Protein AF-A0A0K2U1B9-F1 (afdb_monomer_lite)

Organism: Lepeophtheirus salmonis (NCBI:txid72036)

Sequence (147 aa):
EKAKSQLIILDRGFDIVSALLHELTFQAMTYDLLDIKNDVYTYEASEGVNNLLDENDDLWVDMRHKHIAVVSKEVTNQLKKFNQEKRINSSDSKNMRDLSQMIKKMPQHQKELAMFSTHLHLAEENMKSYRGYVDKLCKVEQDLAMG

InterPro domains:
  IPR001619 Sec1-like protein [PF00995] (2-146)
  IPR001619 Sec1-like protein [PTHR11679] (4-144)
  IPR036045 Sec1-like superfamily [SSF56815] (4-147)
  IPR043127 Sec1-like, domain 3a [G3DSA:3.90.830.10] (23-131)

Foldseek 3Di:
DDDDDDDDDDDCVVDPLVVPAQDQQLQSLLVVQHPQDPQWDWDDDPVTDIDRQDPVQPLSVVRRRPGLVCNLVVLQVVVVVVCVVVVPPPVDPNDLVVLVVVLVVCVVCVVVSVSSSVSNVSSVSSVVSCVPPVVVVNVVSVVVVVD

pLDDT: mean 88.93, std 10.96, range [52.03, 98.19]

Radius of gyration: 18.7 Å; chains: 1; bounding box: 39×50×50 Å

Secondary structure (DSSP, 8-state):
-PPPP------GGG-SGGGTSPP-BHHHHHHHHS-EETTEEEE-STT-EEEE-STT-HHHHHHTTSBHHHHHHHHHHHHHHHHHHTT---T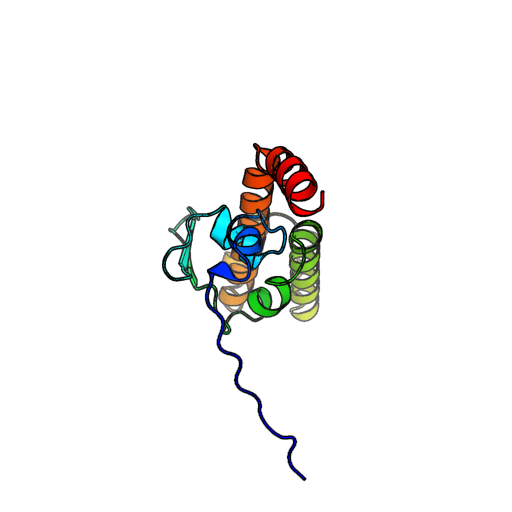T--SHHHHHHHHHH-GGGHHHHHHHHHHHHHHHHHHHHIIIIIHHHHHHHHHHHH-

Structure (mmCIF, N/CA/C/O backbone):
data_AF-A0A0K2U1B9-F1
#
_entry.id   AF-A0A0K2U1B9-F1
#
loop_
_atom_site.group_PDB
_atom_site.id
_atom_site.type_symbol
_atom_site.label_atom_id
_atom_site.label_alt_id
_atom_site.label_comp_id
_atom_site.label_asym_id
_atom_site.label_entity_id
_atom_site.label_seq_id
_atom_site.pdbx_PDB_ins_code
_atom_site.Cartn_x
_atom_site.Cartn_y
_atom_site.Cartn_z
_atom_site.occupancy
_atom_site.B_iso_or_equiv
_atom_site.auth_seq_id
_atom_site.auth_comp_id
_atom_site.auth_asym_id
_atom_site.auth_atom_id
_atom_site.pdbx_PDB_model_num
ATOM 1 N N . GLU A 1 1 ? -14.900 -35.056 -11.018 1.00 68.00 1 GLU A N 1
ATOM 2 C CA . GLU A 1 1 ? -13.421 -35.113 -11.014 1.00 68.00 1 GLU A CA 1
ATOM 3 C C . GLU A 1 1 ? -12.874 -33.903 -10.277 1.00 68.00 1 GLU A C 1
ATOM 5 O O . GLU A 1 1 ? -13.473 -32.840 -10.383 1.00 68.00 1 GLU A O 1
ATOM 10 N N . LYS A 1 2 ? -11.775 -34.039 -9.526 1.00 78.25 2 LYS A N 1
ATOM 11 C CA . LYS A 1 2 ? -11.029 -32.865 -9.049 1.00 78.25 2 LYS A CA 1
ATOM 12 C C . LYS A 1 2 ? -10.167 -32.349 -10.205 1.00 78.25 2 LYS A C 1
ATOM 14 O O . LYS A 1 2 ? -9.581 -33.159 -10.920 1.00 78.25 2 LYS A O 1
ATOM 19 N N . ALA A 1 3 ? -10.108 -31.032 -10.395 1.00 85.62 3 ALA A N 1
ATOM 20 C CA . ALA A 1 3 ? -9.228 -30.422 -11.389 1.00 85.62 3 ALA A CA 1
ATOM 21 C C . ALA A 1 3 ? -7.763 -30.822 -11.129 1.00 85.62 3 ALA A C 1
ATOM 23 O O . ALA A 1 3 ? -7.360 -31.003 -9.978 1.00 85.62 3 ALA A O 1
ATOM 24 N N . LYS A 1 4 ? -6.971 -30.990 -12.194 1.00 92.19 4 LYS A N 1
ATOM 25 C CA . LYS A 1 4 ? -5.550 -31.342 -12.078 1.00 92.19 4 LYS A CA 1
ATOM 26 C C . LYS A 1 4 ? -4.756 -30.135 -11.583 1.00 92.19 4 LYS A C 1
ATOM 28 O O . LYS A 1 4 ? -4.760 -29.096 -12.236 1.00 92.19 4 LYS A O 1
ATOM 33 N N . SER A 1 5 ? -4.054 -30.297 -10.467 1.00 95.38 5 SER A N 1
ATOM 34 C CA . SER A 1 5 ? -3.112 -29.292 -9.973 1.00 95.38 5 SER A CA 1
ATOM 35 C C . SER A 1 5 ? -1.893 -29.183 -10.892 1.00 95.38 5 SER A C 1
ATOM 37 O O . SER A 1 5 ? -1.428 -30.186 -11.436 1.00 95.38 5 SER A O 1
ATOM 39 N N . GLN A 1 6 ? -1.362 -27.970 -11.030 1.00 96.38 6 GLN A N 1
ATOM 40 C CA . GLN A 1 6 ? -0.120 -27.677 -11.744 1.00 96.38 6 GLN A CA 1
ATOM 41 C C . GLN A 1 6 ? 0.852 -26.971 -10.790 1.00 96.38 6 GLN A C 1
ATOM 43 O O . GLN A 1 6 ? 0.425 -26.177 -9.956 1.00 96.38 6 GLN A O 1
ATOM 48 N N . LEU A 1 7 ? 2.147 -27.270 -10.913 1.00 96.50 7 LEU A N 1
ATOM 49 C CA . LEU A 1 7 ? 3.235 -26.591 -10.207 1.00 96.50 7 LEU A CA 1
ATOM 50 C C . LEU A 1 7 ? 4.087 -25.858 -11.245 1.00 96.50 7 LEU A C 1
ATOM 52 O O . LEU A 1 7 ? 4.569 -26.487 -12.185 1.00 96.50 7 LEU A O 1
ATOM 56 N N . ILE A 1 8 ? 4.269 -24.550 -11.068 1.00 96.81 8 ILE A N 1
ATOM 57 C CA . ILE A 1 8 ? 5.088 -23.706 -11.944 1.00 96.81 8 ILE A CA 1
ATOM 58 C C . ILE A 1 8 ? 6.333 -23.294 -11.157 1.00 96.81 8 ILE A C 1
ATOM 60 O O . ILE A 1 8 ? 6.215 -22.742 -10.065 1.00 96.81 8 ILE A O 1
ATOM 64 N N . ILE A 1 9 ? 7.517 -23.575 -11.702 1.00 97.56 9 ILE A N 1
ATOM 65 C CA . ILE A 1 9 ? 8.808 -23.173 -11.130 1.00 97.56 9 ILE A CA 1
ATOM 66 C C . ILE A 1 9 ? 9.422 -22.152 -12.083 1.00 97.56 9 ILE A C 1
ATOM 68 O O . ILE A 1 9 ? 9.590 -22.441 -13.266 1.00 97.56 9 ILE A O 1
ATOM 72 N N . LEU A 1 10 ? 9.731 -20.965 -11.566 1.00 97.56 10 LEU A N 1
ATOM 73 C CA . LEU A 1 10 ? 10.298 -19.851 -12.319 1.00 97.56 10 LEU A CA 1
ATOM 74 C C . LEU A 1 10 ? 11.598 -19.404 -11.652 1.00 97.56 10 LEU A C 1
ATOM 76 O O . LEU A 1 10 ? 11.697 -19.380 -10.426 1.00 97.56 10 LEU A O 1
ATOM 80 N N . ASP A 1 11 ? 12.576 -19.030 -12.467 1.00 97.81 11 ASP A N 1
ATOM 81 C CA . ASP A 1 11 ? 13.743 -18.270 -12.025 1.00 97.81 11 ASP A CA 1
ATOM 82 C C . ASP A 1 11 ? 13.410 -16.772 -12.047 1.00 97.81 11 ASP A C 1
ATOM 84 O O . ASP A 1 11 ? 12.692 -16.338 -12.943 1.00 97.81 11 ASP A O 1
ATOM 88 N N . ARG A 1 12 ? 13.937 -15.964 -11.113 1.00 96.06 12 ARG A N 1
ATOM 89 C CA . ARG A 1 12 ? 13.637 -14.515 -11.034 1.00 96.06 12 ARG A CA 1
ATOM 90 C C . ARG A 1 12 ? 13.971 -13.766 -12.328 1.00 96.06 12 ARG A C 1
ATOM 92 O O . ARG A 1 12 ? 13.304 -12.784 -12.638 1.00 96.06 12 ARG A O 1
ATOM 99 N N . GLY A 1 13 ? 14.961 -14.238 -13.082 1.00 96.94 13 GLY A N 1
ATOM 100 C CA . GLY A 1 13 ? 15.382 -13.681 -14.361 1.00 96.94 13 GLY A CA 1
ATOM 101 C C . GLY A 1 13 ? 14.335 -13.773 -15.471 1.00 96.94 13 GLY A C 1
ATOM 102 O O . GLY A 1 13 ? 14.519 -13.132 -16.501 1.00 96.94 13 GLY A O 1
ATOM 103 N N . PHE A 1 14 ? 13.231 -14.508 -15.277 1.00 97.31 14 PHE A N 1
ATOM 104 C CA . PHE A 1 14 ? 12.119 -14.510 -16.235 1.00 97.31 14 PHE A CA 1
ATOM 105 C C . PHE A 1 14 ? 11.491 -13.115 -16.401 1.00 97.31 14 PHE A C 1
ATOM 107 O O . PHE A 1 14 ? 11.014 -12.786 -17.484 1.00 97.31 14 PHE A O 1
ATOM 114 N N . ASP A 1 15 ? 11.510 -12.314 -15.331 1.00 97.38 15 ASP A N 1
ATOM 115 C CA . ASP A 1 15 ? 11.014 -10.945 -15.294 1.00 97.38 15 ASP A CA 1
ATOM 116 C C . ASP A 1 15 ? 11.751 -10.169 -14.197 1.00 97.38 15 ASP A C 1
ATOM 118 O O . ASP A 1 15 ? 11.450 -10.271 -13.005 1.00 97.38 15 ASP A O 1
ATOM 122 N N . ILE A 1 16 ? 12.744 -9.385 -14.601 1.00 95.38 16 ILE A N 1
ATOM 123 C CA . ILE A 1 16 ? 13.473 -8.485 -13.701 1.00 95.38 16 ILE A CA 1
ATOM 124 C C . ILE A 1 16 ? 12.795 -7.119 -13.569 1.00 95.38 16 ILE A C 1
ATOM 126 O O . ILE A 1 16 ? 13.063 -6.409 -12.607 1.00 95.38 16 ILE A O 1
ATOM 130 N N . VAL A 1 17 ? 11.916 -6.757 -14.507 1.00 96.50 17 VAL A N 1
ATOM 131 C CA . VAL A 1 17 ? 11.305 -5.425 -14.581 1.00 96.50 17 VAL A CA 1
ATOM 132 C C . VAL A 1 17 ? 10.328 -5.249 -13.427 1.00 96.50 17 VAL A C 1
ATOM 134 O O . VAL A 1 17 ? 10.444 -4.283 -12.677 1.00 96.50 17 VAL A O 1
ATOM 137 N N . SER A 1 18 ? 9.464 -6.238 -13.181 1.00 95.50 18 SER A N 1
ATOM 138 C CA . SER A 1 18 ? 8.511 -6.195 -12.061 1.00 95.50 18 SER A CA 1
ATOM 139 C C . SER A 1 18 ? 9.172 -6.134 -10.677 1.00 95.50 18 SER A C 1
ATOM 141 O O . SER A 1 18 ? 8.498 -5.841 -9.698 1.00 95.50 18 SER A O 1
ATOM 143 N N . ALA A 1 19 ? 10.465 -6.455 -10.554 1.00 95.12 19 ALA A N 1
ATOM 144 C CA . ALA A 1 19 ? 11.198 -6.315 -9.291 1.00 95.12 19 ALA A CA 1
ATOM 145 C C . ALA A 1 19 ? 11.795 -4.914 -9.080 1.00 95.12 19 ALA A C 1
ATOM 147 O O . ALA A 1 19 ? 12.272 -4.634 -7.985 1.00 95.12 19 ALA A O 1
ATOM 148 N N . LEU A 1 20 ? 11.834 -4.080 -10.124 1.00 95.69 20 LEU A N 1
ATOM 149 C CA . LEU A 1 20 ? 12.511 -2.781 -10.126 1.00 95.69 20 LEU A CA 1
ATOM 150 C C . LEU A 1 20 ? 11.550 -1.595 -10.253 1.00 95.69 20 LEU A C 1
ATOM 152 O O . LEU A 1 20 ? 11.946 -0.477 -9.944 1.00 95.69 20 LEU A O 1
ATOM 156 N N . LEU A 1 21 ? 10.331 -1.819 -10.745 1.00 97.50 21 LEU A N 1
ATOM 157 C CA . LEU A 1 21 ? 9.334 -0.765 -10.903 1.00 97.50 21 LEU A CA 1
ATOM 158 C C . LEU A 1 21 ? 8.806 -0.285 -9.552 1.00 97.50 21 LEU A C 1
ATOM 160 O O . LEU A 1 21 ? 8.396 -1.100 -8.723 1.00 97.50 21 LEU A O 1
ATOM 164 N N . HIS A 1 22 ? 8.703 1.035 -9.392 1.00 97.94 22 HIS A N 1
ATOM 165 C CA . HIS A 1 22 ? 7.903 1.609 -8.319 1.00 97.94 22 HIS A CA 1
ATOM 166 C C . HIS A 1 22 ? 6.424 1.292 -8.555 1.00 97.94 22 HIS A C 1
ATOM 168 O O . HIS A 1 22 ? 5.817 1.705 -9.550 1.00 97.94 22 HIS A O 1
ATOM 174 N N . GLU A 1 23 ? 5.833 0.582 -7.602 1.00 97.19 23 GLU A N 1
ATOM 175 C CA . GLU A 1 23 ? 4.437 0.165 -7.635 1.00 97.19 23 GLU A CA 1
ATOM 176 C C . GLU A 1 23 ? 3.539 1.122 -6.847 1.00 97.19 23 GLU A C 1
ATOM 178 O O . GLU A 1 23 ? 3.917 1.663 -5.810 1.00 97.19 23 GLU A O 1
ATOM 183 N N . LEU A 1 24 ? 2.307 1.314 -7.327 1.00 97.56 24 LEU A N 1
ATOM 184 C CA . LEU A 1 24 ? 1.349 2.268 -6.742 1.00 97.56 24 LEU A CA 1
ATOM 185 C C . LEU A 1 24 ? 0.167 1.584 -6.041 1.00 97.56 24 LEU A C 1
ATOM 187 O O . LEU A 1 24 ? -0.811 2.237 -5.656 1.00 97.56 24 LEU A O 1
ATOM 191 N N . THR A 1 25 ? 0.239 0.265 -5.859 1.00 98.19 25 THR A N 1
ATOM 192 C CA . THR A 1 25 ? -0.649 -0.468 -4.946 1.00 98.19 25 THR A CA 1
ATOM 193 C C . THR A 1 25 ? -0.184 -0.292 -3.502 1.00 98.19 25 THR A C 1
ATOM 195 O O . THR A 1 25 ? 1.010 -0.181 -3.236 1.00 98.19 25 THR A O 1
ATOM 198 N N . PHE A 1 26 ? -1.123 -0.233 -2.554 1.00 98.12 26 PHE A N 1
ATOM 199 C CA . PHE A 1 26 ? -0.838 0.234 -1.194 1.00 98.12 26 PHE A CA 1
ATOM 200 C C . PHE A 1 26 ? 0.281 -0.543 -0.494 1.00 98.12 26 PHE A C 1
ATOM 202 O O . PHE A 1 26 ? 1.181 0.065 0.080 1.00 98.12 26 PHE A O 1
ATOM 209 N N . GLN A 1 27 ? 0.248 -1.874 -0.564 1.00 98.19 27 GLN A N 1
ATOM 210 C CA . GLN A 1 27 ? 1.266 -2.720 0.048 1.00 98.19 27 GLN A CA 1
ATOM 211 C C . GLN A 1 27 ? 2.616 -2.584 -0.639 1.00 98.19 27 GLN A C 1
ATOM 213 O O . GLN A 1 27 ? 3.601 -2.331 0.043 1.00 98.19 27 GLN A O 1
ATOM 218 N N . ALA A 1 28 ? 2.668 -2.725 -1.963 1.00 97.94 28 ALA A N 1
ATOM 219 C CA . ALA A 1 28 ? 3.932 -2.660 -2.686 1.00 97.94 28 ALA A CA 1
ATOM 220 C C . ALA A 1 28 ? 4.620 -1.306 -2.456 1.00 97.94 28 ALA A C 1
ATOM 222 O O . ALA A 1 28 ? 5.769 -1.265 -2.035 1.00 97.94 28 ALA A O 1
ATOM 223 N N . MET A 1 29 ? 3.860 -0.216 -2.578 1.00 97.81 29 MET A N 1
ATOM 224 C CA . MET A 1 29 ? 4.338 1.140 -2.324 1.00 97.81 29 MET A CA 1
ATOM 225 C C . MET A 1 29 ? 4.833 1.339 -0.885 1.00 97.81 29 MET A C 1
ATOM 227 O O . MET A 1 29 ? 5.869 1.956 -0.669 1.00 97.81 29 MET A O 1
ATOM 231 N N . THR A 1 30 ? 4.112 0.795 0.103 1.00 97.06 30 THR A N 1
ATOM 232 C CA . THR A 1 30 ? 4.486 0.897 1.524 1.00 97.06 30 THR A CA 1
ATOM 233 C C . THR A 1 30 ? 5.823 0.221 1.809 1.00 97.06 30 THR A C 1
ATOM 235 O O . THR A 1 30 ? 6.638 0.779 2.535 1.00 97.06 30 THR A O 1
ATOM 238 N N . TYR A 1 31 ? 6.050 -0.968 1.250 1.00 97.38 31 TYR A N 1
ATOM 239 C CA . TYR A 1 31 ? 7.281 -1.732 1.474 1.00 97.38 31 TYR A CA 1
ATOM 240 C C . TYR A 1 31 ? 8.467 -1.192 0.672 1.00 97.38 31 TYR A C 1
ATOM 242 O O . TYR A 1 31 ? 9.610 -1.396 1.068 1.00 97.38 31 TYR A O 1
ATOM 250 N N . ASP A 1 32 ? 8.192 -0.516 -0.440 1.00 96.81 32 ASP A N 1
ATOM 251 C CA . ASP A 1 32 ? 9.200 0.120 -1.281 1.00 96.81 32 ASP A CA 1
ATOM 252 C C . ASP A 1 32 ? 9.667 1.465 -0.695 1.00 96.81 32 ASP A C 1
ATOM 254 O O . ASP A 1 32 ? 10.861 1.734 -0.570 1.00 96.81 32 ASP A O 1
ATOM 258 N N . LEU A 1 33 ? 8.723 2.310 -0.263 1.00 95.88 33 LEU A N 1
ATOM 259 C CA . LEU A 1 33 ? 9.009 3.707 0.078 1.00 95.88 33 LEU A CA 1
ATOM 260 C C . LEU A 1 33 ? 9.209 3.986 1.570 1.00 95.88 33 LEU A C 1
ATOM 262 O O . LEU A 1 33 ? 9.723 5.056 1.914 1.00 95.88 33 LEU A O 1
ATOM 266 N N . LEU A 1 34 ? 8.757 3.099 2.460 1.00 94.75 34 LEU A N 1
ATOM 267 C CA . LEU A 1 34 ? 8.796 3.306 3.910 1.00 94.75 34 LEU A CA 1
ATOM 268 C C . LEU A 1 34 ? 9.686 2.261 4.595 1.00 94.75 34 LEU A C 1
ATOM 270 O O . LEU A 1 34 ? 9.901 1.163 4.092 1.00 94.75 34 LEU A O 1
ATOM 274 N N . ASP A 1 35 ? 10.190 2.596 5.785 1.00 93.00 35 ASP A N 1
ATOM 275 C CA . ASP A 1 35 ? 11.035 1.696 6.578 1.00 93.00 35 ASP A CA 1
ATOM 276 C C . ASP A 1 35 ? 10.186 0.636 7.297 1.00 93.00 35 ASP A C 1
ATOM 278 O O . ASP A 1 35 ? 9.859 0.761 8.479 1.00 93.00 35 ASP A O 1
ATOM 282 N N . ILE A 1 36 ? 9.797 -0.402 6.555 1.00 94.69 36 ILE A N 1
ATOM 283 C CA . ILE A 1 36 ? 9.108 -1.582 7.082 1.00 94.69 36 ILE A CA 1
ATOM 284 C C . ILE A 1 36 ? 10.140 -2.662 7.399 1.00 94.69 36 ILE A C 1
ATOM 286 O O . ILE A 1 36 ? 10.864 -3.128 6.519 1.00 94.69 36 ILE A O 1
ATOM 290 N N . LYS A 1 37 ? 10.196 -3.102 8.660 1.00 93.00 37 LYS A N 1
ATOM 291 C CA . LYS A 1 37 ? 11.117 -4.162 9.096 1.00 93.00 37 LYS A CA 1
ATOM 292 C C . LYS A 1 37 ? 10.339 -5.364 9.609 1.00 93.00 37 LYS A C 1
ATOM 294 O O . LYS A 1 37 ? 9.681 -5.263 10.638 1.00 93.00 37 LYS A O 1
ATOM 299 N N . ASN A 1 38 ? 10.464 -6.510 8.936 1.00 93.31 38 ASN A N 1
ATOM 300 C CA . ASN A 1 38 ? 9.741 -7.747 9.277 1.00 93.31 38 ASN A CA 1
ATOM 301 C C . ASN A 1 38 ? 8.232 -7.505 9.443 1.00 93.31 38 ASN A C 1
ATOM 303 O O . ASN A 1 38 ? 7.660 -7.835 10.479 1.00 93.31 38 ASN A O 1
ATOM 307 N N . ASP A 1 39 ? 7.631 -6.840 8.457 1.00 94.06 39 ASP A N 1
ATOM 308 C CA . ASP A 1 39 ? 6.210 -6.473 8.427 1.00 94.06 39 ASP A CA 1
ATOM 309 C C . ASP A 1 39 ? 5.765 -5.525 9.560 1.00 94.06 39 ASP A C 1
ATOM 311 O O . ASP A 1 39 ? 4.575 -5.250 9.715 1.00 94.06 39 ASP A O 1
ATOM 315 N N . VAL A 1 40 ? 6.705 -4.985 10.345 1.00 93.44 40 VAL A N 1
ATOM 316 C CA . VAL A 1 40 ? 6.428 -4.005 11.395 1.00 93.44 40 VAL A CA 1
ATOM 317 C C . VAL A 1 40 ? 6.655 -2.601 10.862 1.00 93.44 40 VAL A C 1
ATOM 319 O O . VAL A 1 40 ? 7.756 -2.244 10.434 1.00 93.44 40 VAL A O 1
ATOM 322 N N . TYR A 1 41 ? 5.603 -1.794 10.949 1.00 92.19 41 TYR A N 1
ATOM 323 C CA . TYR A 1 41 ? 5.660 -0.359 10.748 1.00 92.19 41 TYR A CA 1
ATOM 324 C C . TYR A 1 41 ? 5.772 0.363 12.091 1.00 92.19 41 TYR A C 1
ATOM 326 O O . TYR A 1 41 ? 4.926 0.187 12.974 1.00 92.19 41 TYR A O 1
ATOM 334 N N . THR A 1 42 ? 6.794 1.208 12.220 1.00 87.88 42 THR A N 1
ATOM 335 C CA . THR A 1 42 ? 7.035 2.039 13.404 1.00 87.88 42 THR A CA 1
ATOM 336 C C . THR A 1 42 ? 6.961 3.510 13.024 1.00 87.88 42 THR A C 1
ATOM 338 O O . THR A 1 42 ? 7.627 3.949 12.088 1.00 87.88 42 THR A O 1
ATOM 341 N N . TYR A 1 43 ? 6.184 4.293 13.771 1.00 81.94 43 TYR A N 1
ATOM 342 C CA . TYR A 1 43 ? 6.133 5.744 13.599 1.00 81.94 43 TYR A CA 1
ATOM 343 C C . TYR A 1 43 ? 6.005 6.474 14.939 1.00 81.94 43 TYR A C 1
ATOM 345 O O . TYR A 1 43 ? 5.492 5.938 15.929 1.00 81.94 43 TYR A O 1
ATOM 353 N N . GLU A 1 44 ? 6.478 7.723 14.968 1.00 68.94 44 GLU A N 1
ATOM 354 C CA . GLU A 1 44 ? 6.407 8.599 16.139 1.00 68.94 44 GLU A CA 1
ATOM 355 C C . GLU A 1 44 ? 4.975 9.114 16.359 1.00 68.94 44 GLU A C 1
ATOM 357 O O . GLU A 1 44 ? 4.633 10.268 16.109 1.00 68.94 44 GLU A O 1
ATOM 362 N N . ALA A 1 45 ? 4.104 8.244 16.862 1.00 61.44 45 ALA A N 1
ATOM 363 C CA . ALA A 1 45 ? 2.981 8.677 17.684 1.00 61.44 45 ALA A CA 1
ATOM 364 C C . ALA A 1 45 ? 3.463 8.898 19.129 1.00 61.44 45 ALA A C 1
ATOM 366 O O . ALA A 1 45 ? 4.565 8.489 19.486 1.00 61.44 45 ALA A O 1
ATOM 367 N N . SER A 1 46 ? 2.640 9.527 19.977 1.00 53.91 46 SER A N 1
ATOM 368 C CA . SER A 1 46 ? 2.998 9.963 21.342 1.00 53.91 46 SER A CA 1
ATOM 369 C C . SER A 1 46 ? 3.617 8.894 22.266 1.00 53.91 46 SER A C 1
ATOM 371 O O . SER A 1 46 ? 4.113 9.262 23.325 1.00 53.91 46 SER A O 1
ATOM 373 N N . GLU 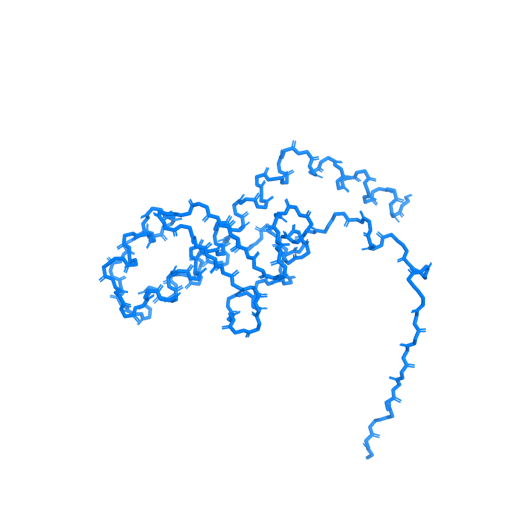A 1 47 ? 3.609 7.612 21.884 1.00 56.06 47 GLU A N 1
ATOM 374 C CA . GLU A 1 47 ? 4.214 6.493 22.622 1.00 56.06 47 GLU A CA 1
ATOM 375 C C . GLU A 1 47 ? 5.018 5.505 21.742 1.00 56.06 47 GLU A C 1
ATOM 377 O O . GLU A 1 47 ? 5.320 4.412 22.204 1.00 56.06 47 GLU A O 1
ATOM 382 N N . GLY A 1 48 ? 5.396 5.854 20.502 1.00 63.19 48 GLY A N 1
ATOM 383 C CA . GLY A 1 48 ? 6.136 4.944 19.610 1.00 63.19 48 GLY A CA 1
ATOM 384 C C . GLY A 1 48 ? 5.314 3.701 19.256 1.00 63.19 48 GLY A C 1
ATOM 385 O O . GLY A 1 48 ? 5.447 2.642 19.866 1.00 63.19 48 GLY A O 1
ATOM 386 N N . VAL A 1 49 ? 4.413 3.838 18.285 1.00 71.19 49 VAL A N 1
ATOM 387 C CA . VAL A 1 49 ? 3.469 2.768 17.945 1.00 71.19 49 VAL A CA 1
ATOM 388 C C . VAL A 1 49 ? 4.121 1.830 16.930 1.00 71.19 49 VAL A C 1
ATOM 390 O O . VAL A 1 49 ? 4.528 2.266 15.854 1.00 71.19 49 VAL A O 1
ATOM 393 N N . ASN A 1 50 ? 4.187 0.545 17.283 1.00 80.25 50 ASN A N 1
ATOM 394 C CA . ASN A 1 50 ? 4.591 -0.544 16.397 1.00 80.25 50 ASN A CA 1
ATOM 395 C C . ASN A 1 50 ? 3.342 -1.303 15.951 1.00 80.25 50 ASN A C 1
ATOM 397 O O . ASN A 1 50 ? 2.634 -1.852 16.797 1.00 80.25 50 ASN A O 1
ATOM 401 N N . ASN A 1 51 ? 3.093 -1.368 14.646 1.00 85.56 51 ASN A N 1
ATOM 402 C CA . ASN A 1 51 ? 1.983 -2.136 14.089 1.00 85.56 51 ASN A CA 1
ATOM 403 C C . ASN A 1 51 ? 2.493 -3.202 13.131 1.00 85.56 51 ASN A C 1
ATOM 405 O O . ASN A 1 51 ? 3.295 -2.912 12.246 1.00 85.56 51 ASN A O 1
ATOM 409 N N . LEU A 1 52 ? 1.993 -4.420 1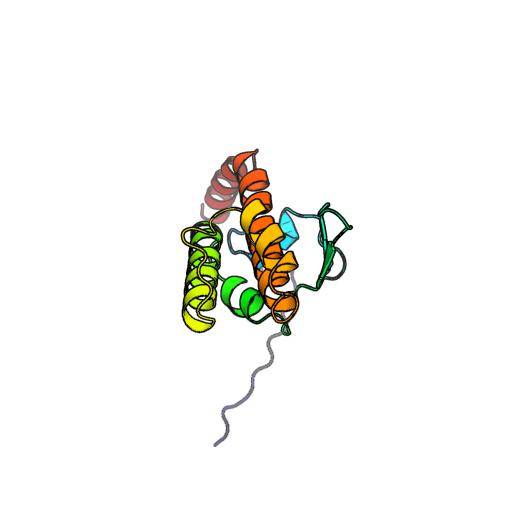3.313 1.00 91.06 52 LEU A N 1
ATOM 410 C CA . LEU A 1 52 ? 2.236 -5.538 12.416 1.00 91.06 52 LEU A CA 1
ATOM 411 C C . LEU A 1 52 ? 1.243 -5.473 11.247 1.00 91.06 52 LEU A C 1
ATOM 413 O O . LEU A 1 52 ? 0.039 -5.366 11.473 1.00 91.06 52 LEU A O 1
ATOM 417 N N . LEU A 1 53 ? 1.753 -5.523 10.018 1.00 92.69 53 LEU A N 1
ATOM 418 C CA . LEU A 1 53 ? 0.967 -5.476 8.785 1.00 92.69 53 LEU A CA 1
ATOM 419 C C . LEU A 1 53 ? 0.694 -6.896 8.276 1.00 92.69 53 LEU A C 1
ATOM 421 O O . LEU A 1 53 ? 1.356 -7.374 7.355 1.00 92.69 53 LEU A O 1
ATOM 425 N N . ASP A 1 54 ? -0.278 -7.578 8.880 1.00 92.69 54 ASP A N 1
ATOM 426 C CA . ASP A 1 54 ? -0.580 -8.985 8.603 1.00 92.69 54 ASP A CA 1
ATOM 427 C C . ASP A 1 54 ? -2.070 -9.252 8.313 1.00 92.69 54 ASP A C 1
ATOM 429 O O . ASP A 1 54 ? -2.897 -8.348 8.210 1.00 92.69 54 ASP A O 1
ATOM 433 N N . GLU A 1 55 ? -2.416 -10.529 8.151 1.00 93.81 55 GLU A N 1
ATOM 434 C CA . GLU A 1 55 ? -3.783 -10.985 7.869 1.00 93.81 55 GLU A CA 1
ATOM 435 C C . GLU A 1 55 ? -4.748 -10.833 9.065 1.00 93.81 55 GLU A C 1
ATOM 437 O O . GLU A 1 55 ? -5.933 -11.116 8.920 1.00 93.81 55 GLU A O 1
ATOM 442 N N . ASN A 1 56 ? -4.276 -10.418 10.251 1.00 90.88 56 ASN A N 1
ATOM 443 C CA . ASN A 1 56 ? -5.138 -10.162 11.413 1.00 90.88 56 ASN A CA 1
ATOM 444 C C . ASN A 1 56 ? -5.714 -8.734 11.413 1.00 90.88 56 ASN A C 1
ATOM 446 O O . ASN A 1 56 ? -6.498 -8.382 12.303 1.00 90.88 56 ASN A O 1
ATOM 450 N N . ASP A 1 57 ? -5.311 -7.910 10.445 1.00 91.75 57 ASP A N 1
ATOM 451 C CA . ASP A 1 57 ? -5.833 -6.575 10.202 1.00 91.75 57 ASP A CA 1
ATOM 452 C C . ASP A 1 57 ? -6.760 -6.581 8.974 1.00 91.75 57 ASP A C 1
ATOM 454 O O . ASP A 1 57 ? -6.320 -6.485 7.829 1.00 91.75 57 ASP A O 1
ATOM 458 N N . ASP A 1 58 ? -8.072 -6.659 9.212 1.00 92.31 58 ASP A N 1
ATOM 459 C CA . ASP A 1 58 ? -9.082 -6.668 8.142 1.00 92.31 58 ASP A CA 1
ATOM 460 C C . ASP A 1 58 ? -9.007 -5.422 7.239 1.00 92.31 58 ASP A C 1
ATOM 462 O O . ASP A 1 58 ? -9.276 -5.496 6.036 1.00 92.31 58 ASP A O 1
ATOM 466 N N . LEU A 1 59 ? -8.623 -4.269 7.802 1.00 93.44 59 LEU A N 1
ATOM 467 C CA . LEU A 1 59 ? -8.479 -3.024 7.051 1.00 93.44 59 LEU A CA 1
ATOM 468 C C . LEU A 1 59 ? -7.258 -3.095 6.128 1.00 93.44 59 LEU A C 1
ATOM 470 O O . LEU A 1 59 ? -7.341 -2.682 4.970 1.00 93.44 59 LEU A O 1
ATOM 474 N N . TRP A 1 60 ? -6.150 -3.671 6.599 1.00 95.62 60 TRP A N 1
ATOM 475 C CA . TRP A 1 60 ? -4.982 -3.956 5.768 1.00 95.62 60 TRP A CA 1
ATOM 476 C C . TRP A 1 60 ? -5.329 -4.907 4.624 1.00 95.62 60 TRP A C 1
ATOM 478 O O . TRP A 1 60 ? -5.042 -4.594 3.470 1.00 95.62 60 TRP A O 1
ATOM 488 N N . VAL A 1 61 ? -5.991 -6.030 4.915 1.00 96.25 61 VAL A N 1
ATOM 489 C CA . VAL A 1 61 ? -6.363 -7.039 3.908 1.00 96.25 61 VAL A CA 1
ATOM 490 C C . VAL A 1 61 ? -7.265 -6.448 2.820 1.00 96.25 61 VAL A C 1
ATOM 492 O O . VAL A 1 61 ? -7.069 -6.735 1.637 1.00 96.25 61 VAL A O 1
ATOM 495 N N . ASP A 1 62 ? -8.210 -5.575 3.180 1.00 95.88 62 ASP A N 1
ATOM 496 C CA . ASP A 1 62 ? -9.081 -4.909 2.204 1.00 95.88 62 ASP A CA 1
ATOM 497 C C . ASP A 1 62 ? -8.360 -3.794 1.418 1.00 95.88 62 ASP A C 1
ATOM 499 O O . ASP A 1 62 ? -8.692 -3.532 0.258 1.00 95.88 62 ASP A O 1
ATOM 503 N N . MET A 1 63 ? -7.376 -3.104 2.010 1.00 96.75 63 MET A N 1
ATOM 504 C CA . MET A 1 63 ? -6.689 -1.975 1.360 1.00 96.75 63 MET A CA 1
ATOM 505 C C . MET A 1 63 ? -5.433 -2.361 0.573 1.00 96.75 63 MET A C 1
ATOM 507 O O . MET A 1 63 ? -5.107 -1.674 -0.395 1.00 96.75 63 MET A O 1
ATOM 511 N N . ARG A 1 64 ? -4.715 -3.424 0.952 1.00 97.12 64 ARG A N 1
ATOM 512 C CA . ARG A 1 64 ? -3.331 -3.703 0.513 1.00 97.12 64 ARG A CA 1
ATOM 513 C C . ARG A 1 64 ? -3.119 -3.770 -1.000 1.00 97.12 64 ARG A C 1
ATOM 515 O O . ARG A 1 64 ? -2.056 -3.394 -1.486 1.00 97.12 64 ARG A O 1
ATOM 522 N N . HIS A 1 65 ? -4.127 -4.199 -1.755 1.00 97.88 65 HIS A N 1
ATOM 523 C CA . HIS A 1 65 ? -4.053 -4.316 -3.218 1.00 97.88 65 HIS A CA 1
ATOM 524 C C . HIS A 1 65 ? -4.760 -3.170 -3.954 1.00 97.88 65 HIS A C 1
ATOM 526 O O . HIS A 1 65 ? -4.839 -3.172 -5.182 1.00 97.88 65 HIS A O 1
ATOM 532 N N . LYS A 1 66 ? -5.290 -2.180 -3.228 1.00 98.12 66 LYS A N 1
ATOM 533 C CA . LYS A 1 66 ? -5.917 -0.997 -3.822 1.00 98.12 66 LYS A CA 1
ATOM 534 C C . LYS A 1 66 ? -4.844 0.019 -4.208 1.00 98.12 66 LYS A C 1
ATOM 536 O O . LYS A 1 66 ? -3.809 0.143 -3.558 1.00 98.12 66 LYS A O 1
ATOM 541 N N . HIS A 1 67 ? -5.113 0.771 -5.270 1.00 98.19 67 HIS A N 1
ATOM 542 C CA . HIS A 1 67 ? -4.242 1.857 -5.712 1.00 98.19 67 HIS A CA 1
ATOM 543 C C . HIS A 1 67 ? -4.188 2.979 -4.660 1.00 98.19 67 HIS A C 1
ATOM 545 O O . HIS A 1 67 ? -5.233 3.400 -4.155 1.00 98.19 67 HIS A O 1
ATOM 551 N N . ILE A 1 68 ? -3.006 3.530 -4.373 1.00 96.88 68 ILE A N 1
ATOM 552 C CA . ILE A 1 68 ? -2.790 4.519 -3.299 1.00 96.88 68 ILE A CA 1
ATOM 553 C C . ILE A 1 68 ? -3.748 5.721 -3.367 1.00 96.88 68 ILE A C 1
ATOM 555 O O . ILE A 1 68 ? -4.256 6.184 -2.346 1.00 96.88 68 ILE A O 1
ATOM 559 N N . ALA A 1 69 ? -4.084 6.176 -4.579 1.00 94.50 69 ALA A N 1
ATOM 560 C CA . ALA A 1 69 ? -4.993 7.304 -4.803 1.00 94.50 69 ALA A CA 1
ATOM 561 C C . ALA A 1 69 ? -6.405 7.120 -4.208 1.00 94.50 69 ALA A C 1
ATOM 563 O O . ALA A 1 69 ? -7.093 8.114 -3.970 1.00 94.50 69 ALA A O 1
ATOM 564 N N . VAL A 1 70 ? -6.853 5.880 -3.972 1.00 96.06 70 VAL A N 1
ATOM 565 C CA . VA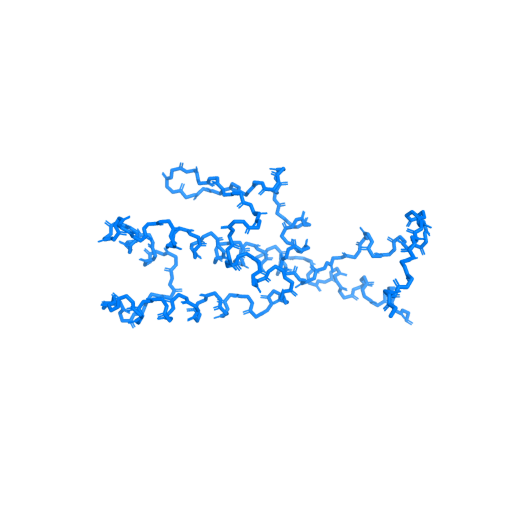L A 1 70 ? -8.178 5.607 -3.388 1.00 96.06 70 VAL A CA 1
ATOM 566 C C . VAL A 1 70 ? -8.126 5.257 -1.900 1.00 96.06 70 VAL A C 1
ATOM 568 O O . VAL A 1 70 ? -9.129 5.445 -1.213 1.00 96.06 70 VAL A O 1
ATOM 571 N N . VAL A 1 71 ? -6.974 4.814 -1.386 1.00 95.94 71 VAL A N 1
ATOM 572 C CA . VAL A 1 71 ? -6.828 4.257 -0.027 1.00 95.94 71 VAL A CA 1
ATOM 573 C C . VAL A 1 71 ? -7.267 5.252 1.043 1.00 95.94 71 VAL A C 1
ATOM 575 O O . VAL A 1 71 ? -8.160 4.949 1.826 1.00 95.94 71 VAL A O 1
ATOM 578 N N . SER A 1 72 ? -6.722 6.474 1.044 1.00 91.81 72 SER A N 1
ATOM 579 C CA . SER A 1 72 ? -7.046 7.480 2.073 1.00 91.81 72 SER A CA 1
ATOM 580 C C . SER A 1 72 ? -8.551 7.787 2.142 1.00 91.81 72 SER A C 1
ATOM 582 O O . SER A 1 72 ? -9.141 7.874 3.226 1.00 91.81 72 SER A O 1
ATOM 584 N N . LYS A 1 73 ? -9.208 7.884 0.978 1.00 92.25 73 LYS A N 1
ATOM 585 C CA . LYS A 1 73 ? -10.655 8.113 0.890 1.00 92.25 73 LYS A CA 1
ATOM 586 C C . LYS A 1 73 ? -11.436 6.919 1.433 1.00 92.25 73 LYS A C 1
ATOM 588 O O . LYS A 1 73 ? -12.405 7.117 2.163 1.00 92.25 73 LYS A O 1
ATOM 593 N N . GLU A 1 74 ? -11.025 5.705 1.087 1.00 95.00 74 GLU A N 1
ATOM 594 C CA . GLU A 1 74 ? -11.721 4.488 1.490 1.00 95.00 74 GLU A CA 1
ATOM 595 C C . GLU A 1 74 ? -11.583 4.220 2.993 1.00 95.00 74 GLU A C 1
ATOM 597 O O . GLU A 1 74 ? -12.593 4.011 3.662 1.00 95.00 74 GLU A O 1
ATOM 602 N N . VAL A 1 75 ? -10.380 4.375 3.555 1.00 93.06 75 VAL A N 1
ATOM 603 C CA . VAL A 1 75 ? -10.135 4.296 5.006 1.00 93.06 75 VAL A CA 1
ATOM 604 C C . VAL A 1 75 ? -10.989 5.327 5.756 1.00 93.06 75 VAL A C 1
ATOM 606 O O . VAL A 1 75 ? -11.663 4.996 6.731 1.00 93.06 75 VAL A O 1
ATOM 609 N N . THR A 1 76 ? -11.058 6.567 5.256 1.00 90.81 76 THR A N 1
ATOM 610 C CA . THR A 1 76 ? -11.918 7.615 5.837 1.00 90.81 76 THR A CA 1
ATOM 611 C C . THR A 1 76 ? -13.407 7.254 5.759 1.00 90.81 76 THR A C 1
ATOM 613 O O . THR A 1 76 ? -14.174 7.537 6.681 1.00 90.81 76 THR A O 1
ATOM 616 N N . ASN A 1 77 ? -13.853 6.641 4.660 1.00 91.69 77 ASN A N 1
ATOM 617 C CA . ASN A 1 77 ? -15.238 6.196 4.510 1.00 91.69 77 ASN A CA 1
ATOM 618 C C . ASN A 1 77 ? -15.575 5.062 5.483 1.00 91.69 77 ASN A C 1
ATOM 620 O O . ASN A 1 77 ? -16.653 5.077 6.078 1.00 91.69 77 ASN A O 1
ATOM 624 N N . GLN A 1 78 ? -14.664 4.107 5.669 1.00 91.62 78 GLN A N 1
ATOM 625 C CA . GLN A 1 78 ? -14.838 3.020 6.630 1.00 91.62 78 GLN A CA 1
ATOM 626 C C . GLN A 1 78 ? -14.865 3.539 8.071 1.00 91.62 78 GLN A C 1
ATOM 628 O O . GLN A 1 78 ? -15.760 3.162 8.823 1.00 91.62 78 GLN A O 1
ATOM 633 N N . LEU A 1 79 ? -14.006 4.502 8.423 1.00 89.94 79 LEU A N 1
ATOM 634 C CA . LEU A 1 79 ? -14.054 5.170 9.727 1.00 89.94 79 LEU A CA 1
ATOM 635 C C . LEU A 1 79 ? -15.405 5.869 9.968 1.00 89.94 79 LEU A C 1
ATOM 637 O O . LEU A 1 79 ? -15.972 5.794 11.058 1.00 89.94 79 LEU A O 1
ATOM 641 N N . LYS A 1 80 ? -15.969 6.533 8.950 1.00 88.06 80 LYS A N 1
ATOM 642 C CA . LYS A 1 80 ? -17.305 7.148 9.057 1.00 88.06 80 LYS A CA 1
ATOM 643 C C . LYS A 1 80 ? -18.402 6.111 9.284 1.00 88.06 80 LYS A C 1
ATOM 645 O O . LYS A 1 80 ? -19.264 6.342 10.129 1.00 88.06 80 LYS A O 1
ATOM 650 N N . LYS A 1 81 ? -18.375 4.991 8.554 1.00 89.81 81 LYS A N 1
ATOM 651 C CA . LYS A 1 81 ? -19.326 3.881 8.747 1.00 89.81 81 LYS A CA 1
ATOM 652 C C . LYS A 1 81 ? -19.209 3.303 10.156 1.00 89.81 81 LYS A C 1
ATOM 654 O O . LYS A 1 81 ? -20.216 3.199 10.847 1.00 89.81 81 LYS A O 1
ATOM 659 N N . PHE A 1 82 ? -17.985 3.060 10.615 1.00 89.00 82 PHE A N 1
ATOM 660 C CA . PHE A 1 82 ? -17.698 2.611 11.974 1.00 89.00 82 PHE A CA 1
ATOM 661 C C . PHE A 1 82 ? -18.308 3.548 13.029 1.00 89.00 82 PHE A C 1
ATOM 663 O O . PHE A 1 82 ? -19.034 3.109 13.922 1.00 89.00 82 PHE A O 1
ATOM 670 N N . ASN A 1 83 ? -18.101 4.860 12.885 1.00 86.25 83 ASN A N 1
ATOM 671 C CA . ASN A 1 83 ? -18.675 5.846 13.801 1.00 86.25 83 ASN A CA 1
ATOM 672 C C . ASN A 1 83 ? -20.210 5.832 13.799 1.00 86.25 83 ASN A C 1
ATOM 674 O O . ASN A 1 83 ? -20.823 5.948 14.861 1.00 86.25 83 ASN A O 1
ATOM 678 N N . GLN A 1 84 ? -20.841 5.659 12.635 1.00 86.12 84 GLN A N 1
ATOM 679 C CA . GLN A 1 84 ? -22.299 5.560 12.522 1.00 86.12 84 GLN A CA 1
ATOM 680 C C . GLN A 1 84 ? -22.844 4.296 13.198 1.00 86.12 84 GLN A C 1
ATOM 682 O O . GLN A 1 84 ? -23.796 4.378 13.975 1.00 86.12 84 GLN A O 1
ATOM 687 N N . GLU A 1 85 ? -22.223 3.141 12.957 1.00 87.25 85 GLU A N 1
ATOM 688 C CA . GLU A 1 85 ? -22.630 1.854 13.533 1.00 87.25 85 GLU A CA 1
ATOM 689 C C . GLU A 1 85 ? -22.519 1.845 15.058 1.00 87.25 85 GLU A C 1
ATOM 691 O O . GLU A 1 85 ? -23.427 1.388 15.756 1.00 87.25 85 GLU A O 1
ATOM 696 N N . LYS A 1 86 ? -21.435 2.413 15.591 1.00 84.25 86 LYS A N 1
ATOM 697 C CA . LYS A 1 86 ? -21.211 2.526 17.037 1.00 84.25 86 LYS A CA 1
ATOM 698 C C . LYS A 1 86 ? -21.938 3.721 17.670 1.00 84.25 86 LYS A C 1
ATOM 700 O O . LYS A 1 86 ? -21.790 3.950 18.868 1.00 84.25 86 LYS A O 1
ATOM 705 N N . ARG A 1 87 ? -22.741 4.468 16.893 1.00 78.88 87 ARG A N 1
ATOM 706 C CA . ARG A 1 87 ? -23.482 5.677 17.317 1.00 78.88 87 ARG A CA 1
ATOM 707 C C . ARG A 1 87 ? -22.585 6.715 17.997 1.00 78.88 87 ARG A C 1
ATOM 709 O O . ARG A 1 87 ? -22.973 7.374 18.961 1.00 78.88 87 ARG A O 1
ATOM 716 N N . ILE A 1 88 ? -21.366 6.847 17.493 1.00 72.31 88 ILE A N 1
ATOM 717 C CA . ILE A 1 88 ? -20.389 7.810 17.975 1.00 72.31 88 ILE A CA 1
ATOM 718 C C . ILE A 1 88 ? -20.763 9.167 17.381 1.00 72.31 88 ILE A C 1
ATOM 720 O O . ILE A 1 88 ? -20.647 9.390 16.176 1.00 72.31 88 ILE A O 1
ATOM 724 N N . ASN A 1 89 ? -21.201 10.094 18.235 1.00 63.72 89 ASN A N 1
ATOM 725 C CA . ASN A 1 89 ? -21.500 11.478 17.862 1.00 63.72 89 ASN A CA 1
ATOM 726 C C . ASN A 1 89 ? -20.200 12.272 17.616 1.00 63.72 89 ASN A C 1
ATOM 728 O O . ASN A 1 89 ? -19.890 13.215 18.340 1.00 63.72 89 ASN A O 1
ATOM 732 N N . SER A 1 90 ? -19.403 11.882 16.619 1.00 59.28 90 SER A N 1
ATOM 733 C CA . SER A 1 90 ? -18.291 12.690 16.111 1.00 59.28 90 SER A CA 1
ATOM 734 C C . SER A 1 90 ? -18.715 13.287 14.775 1.00 59.28 90 SER A C 1
ATOM 736 O O . SER A 1 90 ? -18.757 12.580 13.768 1.00 59.28 90 SER A O 1
ATOM 738 N N . SER A 1 91 ? -19.067 14.572 14.762 1.00 52.03 91 SER A N 1
ATOM 739 C CA . SER A 1 91 ? -19.644 15.219 13.581 1.00 52.03 91 SER A CA 1
ATOM 740 C C . SER A 1 91 ? -18.681 15.331 12.396 1.00 52.03 91 SER A C 1
ATOM 742 O O . SER A 1 91 ? -19.158 15.499 11.286 1.00 52.03 91 SER A O 1
ATOM 744 N N . ASP A 1 92 ? -17.363 15.205 12.585 1.00 53.97 92 ASP A N 1
ATOM 745 C CA . ASP A 1 92 ? -16.381 15.293 11.493 1.00 53.97 92 ASP A CA 1
ATOM 746 C C . ASP A 1 92 ? -14.988 14.787 11.924 1.00 53.97 92 ASP A C 1
ATOM 748 O O . ASP A 1 92 ? -14.024 15.543 11.965 1.00 53.97 92 ASP A O 1
ATOM 752 N N . SER A 1 93 ? -14.842 13.498 12.248 1.00 56.78 93 SER A N 1
ATOM 753 C CA . SER A 1 93 ? -13.497 12.914 12.406 1.00 56.78 93 SER A CA 1
ATOM 754 C C . SER A 1 93 ? -12.884 12.676 11.023 1.00 56.78 93 SER A C 1
ATOM 756 O O . SER A 1 93 ? -13.144 11.662 10.376 1.00 56.78 93 SER A O 1
ATOM 758 N N . LYS A 1 94 ? -12.155 13.677 10.520 1.00 58.06 94 LYS A N 1
ATOM 759 C CA . LYS A 1 94 ? -11.432 13.628 9.234 1.00 58.06 94 LYS A CA 1
ATOM 760 C C . LYS A 1 94 ? -9.915 13.638 9.418 1.00 58.06 94 LYS A C 1
ATOM 762 O O . LYS A 1 94 ? -9.198 13.320 8.476 1.00 58.06 94 LYS A O 1
ATOM 767 N N . ASN A 1 95 ? -9.433 14.004 10.608 1.00 63.66 95 ASN A N 1
ATOM 768 C CA . ASN A 1 95 ? -8.032 14.329 10.837 1.00 63.66 95 ASN A CA 1
ATOM 769 C C . ASN A 1 95 ? -7.430 13.440 11.936 1.00 63.66 95 ASN A C 1
ATOM 771 O O . ASN A 1 95 ? -8.081 13.144 12.936 1.00 63.66 95 ASN A O 1
ATOM 775 N N . MET A 1 96 ? -6.146 13.092 11.803 1.00 69.19 96 MET A N 1
ATOM 776 C CA . MET A 1 96 ? -5.397 12.257 12.762 1.00 69.19 96 MET A CA 1
ATOM 777 C C . MET A 1 96 ? -5.500 12.738 14.222 1.00 69.19 96 MET A C 1
ATOM 779 O O . MET A 1 96 ? -5.556 11.937 15.153 1.00 69.19 96 MET A O 1
ATOM 783 N N . ARG A 1 97 ? -5.585 14.058 14.439 1.00 72.38 97 ARG A N 1
ATOM 784 C CA . ARG A 1 97 ? -5.768 14.651 15.777 1.00 72.38 97 ARG A CA 1
ATOM 785 C C . ARG A 1 97 ? -7.100 14.269 16.422 1.00 72.38 97 ARG A C 1
ATOM 787 O O . ARG A 1 97 ? -7.131 14.026 17.628 1.00 72.38 97 ARG A O 1
ATOM 794 N N . ASP A 1 98 ? -8.169 14.202 15.636 1.00 77.62 98 ASP A N 1
ATOM 795 C CA . ASP A 1 98 ? -9.499 13.835 16.127 1.00 77.62 98 ASP A CA 1
ATOM 796 C C . ASP A 1 98 ? -9.513 12.361 16.527 1.00 77.62 98 ASP A C 1
ATOM 798 O O . ASP A 1 98 ? -10.057 11.997 17.569 1.00 77.62 98 ASP A O 1
ATOM 802 N N . LEU A 1 99 ? -8.816 11.524 15.757 1.00 79.06 99 LEU A N 1
ATOM 803 C CA . LEU A 1 99 ? -8.716 10.097 16.022 1.00 79.06 99 LEU A CA 1
ATOM 804 C C . LEU A 1 99 ? -7.970 9.798 17.331 1.00 79.06 99 LEU A C 1
ATOM 806 O O . LEU A 1 99 ? -8.453 9.016 18.148 1.00 79.06 99 LEU A O 1
ATOM 810 N N . SER A 1 100 ? -6.873 10.509 17.608 1.00 79.44 100 SER A N 1
ATOM 811 C CA . SER A 1 100 ? -6.172 10.427 18.899 1.00 79.44 100 SER A CA 1
ATOM 812 C C . SER A 1 100 ? -7.062 10.813 20.089 1.00 79.44 100 SER A C 1
ATOM 814 O O . SER A 1 100 ? -6.954 10.226 21.167 1.00 79.44 100 SER A O 1
ATOM 816 N N . GLN A 1 101 ? -7.970 11.781 19.921 1.00 82.50 101 GLN A N 1
ATOM 817 C CA . GLN A 1 101 ? -8.945 12.122 20.964 1.00 82.50 101 GLN A CA 1
ATOM 818 C C . GLN A 1 101 ? -10.039 11.059 21.105 1.00 82.50 101 GLN A C 1
ATOM 820 O O . GLN A 1 101 ? -10.466 10.767 22.222 1.00 82.50 101 GLN A O 1
ATOM 825 N N . MET A 1 102 ? -10.493 10.479 19.994 1.00 81.75 102 MET A N 1
ATOM 826 C CA . MET A 1 102 ? -11.488 9.407 19.991 1.00 81.75 102 MET A CA 1
ATOM 827 C C . MET A 1 102 ? -10.972 8.157 20.698 1.00 81.75 102 MET A C 1
ATOM 829 O O . MET A 1 102 ? -11.701 7.599 21.513 1.00 81.75 102 MET A O 1
ATOM 833 N N . ILE A 1 103 ? -9.706 7.787 20.476 1.00 83.19 103 ILE A N 1
ATOM 834 C CA . ILE A 1 103 ? -9.039 6.682 21.179 1.00 83.19 103 ILE A CA 1
ATOM 835 C C . ILE A 1 103 ? -9.123 6.879 22.699 1.00 83.19 103 ILE A C 1
ATOM 837 O O . ILE A 1 103 ? -9.541 5.976 23.418 1.00 83.19 103 ILE A O 1
ATOM 841 N N . LYS A 1 104 ? -8.810 8.086 23.193 1.00 83.25 104 LYS A N 1
ATOM 842 C CA . LYS A 1 104 ? -8.880 8.402 24.632 1.00 83.25 104 LYS A CA 1
ATOM 843 C C . LYS A 1 104 ? -10.306 8.377 25.187 1.00 83.25 104 LYS A C 1
ATOM 845 O O . LYS A 1 104 ? -10.505 8.018 26.342 1.00 83.25 104 LYS A O 1
ATOM 850 N N . LYS A 1 105 ? -11.295 8.790 24.388 1.00 84.50 105 LYS A N 1
ATOM 851 C CA . LYS A 1 105 ? -12.710 8.832 24.796 1.00 84.50 105 LYS A CA 1
ATOM 852 C C . LYS A 1 105 ? -13.390 7.462 24.755 1.00 84.50 105 LYS A C 1
ATOM 854 O O . LYS A 1 105 ? -14.438 7.306 25.375 1.00 84.50 105 LYS A O 1
ATOM 859 N N . MET A 1 106 ? -12.839 6.501 24.014 1.00 82.06 106 MET A N 1
ATOM 860 C CA . MET A 1 106 ? -13.464 5.200 23.761 1.00 82.06 106 MET A CA 1
ATOM 861 C C . MET A 1 106 ? -12.449 4.059 23.891 1.00 82.06 106 MET A C 1
ATOM 863 O O . MET A 1 106 ? -12.099 3.428 22.890 1.00 82.06 106 MET A O 1
ATOM 867 N N . PRO A 1 107 ? -12.000 3.748 25.118 1.00 84.56 107 PRO A N 1
ATOM 868 C CA . PRO A 1 107 ? -11.044 2.667 25.354 1.00 84.56 107 PRO A CA 1
ATOM 869 C C . PRO A 1 107 ? -11.549 1.309 24.840 1.00 84.56 107 PRO A C 1
ATOM 871 O O . PRO A 1 107 ? -10.766 0.503 24.348 1.00 84.56 107 PRO A O 1
ATOM 874 N N . GLN A 1 108 ? -12.866 1.075 24.850 1.00 87.38 108 GLN A N 1
ATOM 875 C CA . GLN A 1 108 ? -13.477 -0.150 24.325 1.00 87.38 108 GLN A CA 1
ATOM 876 C C . GLN A 1 108 ? -13.289 -0.348 22.807 1.00 87.38 108 GLN A C 1
ATOM 878 O O . GLN A 1 108 ? -13.362 -1.477 22.336 1.00 87.38 108 GLN A O 1
ATOM 883 N N . HIS A 1 109 ? -13.026 0.728 22.056 1.00 87.19 109 HIS A N 1
ATOM 884 C CA . HIS A 1 109 ? -12.775 0.715 20.607 1.00 87.19 109 HIS A CA 1
ATOM 885 C C . HIS A 1 109 ? -11.344 1.150 20.260 1.00 87.19 109 HIS A C 1
ATOM 887 O O . HIS A 1 109 ? -11.037 1.440 19.104 1.00 87.19 109 HIS A O 1
ATOM 893 N N . GLN A 1 110 ? -10.449 1.207 21.251 1.00 85.69 110 GLN A N 1
ATOM 894 C CA . GLN A 1 110 ? -9.087 1.708 21.075 1.00 85.69 110 GLN A CA 1
ATOM 895 C C . GLN A 1 110 ? -8.325 0.956 19.982 1.00 85.69 110 GLN A C 1
ATOM 897 O O . GLN A 1 110 ? -7.645 1.594 19.184 1.00 85.69 110 GLN A O 1
ATOM 902 N N . LYS A 1 111 ? -8.459 -0.376 19.921 1.00 86.50 111 LYS A N 1
ATOM 903 C CA . LYS A 1 111 ? -7.771 -1.202 18.921 1.00 86.50 111 LYS A CA 1
ATOM 904 C C . LYS A 1 111 ? -8.198 -0.835 17.495 1.00 86.50 111 LYS A C 1
ATOM 906 O O . LYS A 1 111 ? -7.349 -0.521 16.672 1.00 86.50 111 LYS A O 1
ATOM 911 N N . GLU A 1 112 ? -9.504 -0.803 17.231 1.00 87.94 112 GLU A N 1
ATOM 912 C CA . GLU A 1 112 ? -10.068 -0.481 15.909 1.00 87.94 112 GLU A CA 1
ATOM 913 C C . GLU A 1 112 ? -9.676 0.942 15.473 1.00 87.94 112 GLU A C 1
ATOM 915 O O . GLU A 1 112 ? -9.217 1.164 14.354 1.00 87.94 112 GLU A O 1
ATOM 920 N N . LEU A 1 113 ? -9.776 1.917 16.383 1.00 87.94 113 LEU A N 1
ATOM 921 C CA . LEU A 1 113 ? -9.396 3.305 16.108 1.00 87.94 113 LEU A CA 1
ATOM 922 C C . LEU A 1 113 ? -7.884 3.474 15.887 1.00 87.94 113 LEU A C 1
ATOM 924 O O . LEU A 1 113 ? -7.477 4.285 15.055 1.00 87.94 113 LEU A O 1
ATOM 928 N N . ALA A 1 114 ? -7.047 2.711 16.596 1.00 86.38 114 ALA A N 1
ATOM 929 C CA . ALA A 1 114 ? -5.603 2.694 16.374 1.00 86.38 114 ALA A CA 1
ATOM 930 C C . ALA A 1 114 ? -5.242 2.121 14.991 1.00 86.38 114 ALA A C 1
ATOM 932 O O . ALA A 1 114 ? -4.339 2.646 14.336 1.00 86.38 114 ALA A O 1
ATOM 933 N N . MET A 1 115 ? -5.982 1.122 14.502 1.00 89.00 115 MET A N 1
ATOM 934 C CA . MET A 1 115 ? -5.804 0.584 13.147 1.00 89.00 115 MET A CA 1
ATOM 935 C C . MET A 1 115 ? -6.136 1.645 12.090 1.00 89.00 115 MET A C 1
ATOM 937 O O . MET A 1 115 ? -5.294 1.946 11.246 1.00 89.00 115 MET A O 1
ATOM 941 N N . PHE A 1 116 ? -7.291 2.319 12.190 1.00 91.00 116 PHE A N 1
ATOM 942 C CA . PHE A 1 116 ? -7.624 3.440 11.293 1.00 91.00 116 PHE A CA 1
ATOM 943 C C . PHE A 1 116 ? -6.543 4.531 11.286 1.00 91.00 116 PHE A C 1
ATOM 945 O O . PHE A 1 116 ? -6.204 5.060 10.230 1.00 91.00 116 PHE A O 1
ATOM 952 N N . SER A 1 117 ? -5.983 4.841 12.458 1.00 88.81 117 SER A N 1
ATOM 953 C CA . SER A 1 117 ? -4.913 5.833 12.620 1.00 88.81 117 SER A CA 1
ATOM 954 C C . SER A 1 117 ? -3.667 5.432 11.846 1.00 88.81 117 SER A C 1
ATOM 956 O O . SER A 1 117 ? -3.121 6.214 11.071 1.00 88.81 117 SER A O 1
ATOM 958 N N . THR A 1 118 ? -3.268 4.175 12.005 1.00 90.25 118 THR A N 1
ATOM 959 C CA . THR A 1 118 ? -2.089 3.606 11.358 1.00 90.25 118 THR A CA 1
ATOM 960 C C . THR A 1 118 ? -2.214 3.650 9.839 1.00 90.25 118 THR A C 1
ATOM 962 O O . THR A 1 118 ? -1.302 4.124 9.167 1.00 90.25 118 THR A O 1
ATOM 965 N N . HIS A 1 119 ? -3.354 3.230 9.284 1.00 92.69 119 HIS A N 1
ATOM 966 C CA . HIS A 1 119 ? -3.555 3.194 7.829 1.00 92.69 119 HIS A CA 1
ATOM 967 C C . HIS A 1 119 ? -3.678 4.580 7.198 1.00 92.69 119 HIS A C 1
ATOM 969 O O . HIS A 1 119 ? -3.189 4.794 6.088 1.00 92.69 119 HIS A O 1
ATOM 975 N N . LEU A 1 120 ? -4.283 5.544 7.899 1.00 91.94 120 LEU A N 1
ATOM 976 C CA . LEU A 1 120 ? -4.284 6.939 7.451 1.00 91.94 120 LEU A CA 1
ATOM 977 C C . LEU A 1 120 ? -2.867 7.519 7.439 1.00 91.94 120 LEU A C 1
ATOM 979 O O . LEU A 1 120 ? -2.491 8.157 6.457 1.00 91.94 120 LEU A O 1
ATOM 983 N N . HIS A 1 121 ? -2.079 7.249 8.481 1.00 91.69 121 HIS A N 1
ATOM 984 C CA . HIS A 1 121 ? -0.686 7.682 8.561 1.00 91.69 121 HIS A CA 1
ATOM 985 C C . HIS A 1 121 ? 0.180 7.044 7.463 1.00 91.69 121 HIS A C 1
ATOM 987 O O . HIS A 1 121 ? 0.919 7.745 6.777 1.00 91.69 121 HIS A O 1
ATOM 993 N N . LEU A 1 122 ? 0.038 5.735 7.228 1.00 93.81 122 LEU A N 1
ATOM 994 C CA . LEU A 1 122 ? 0.706 5.032 6.129 1.00 93.81 122 LEU A CA 1
ATOM 995 C C . LEU A 1 122 ? 0.365 5.646 4.770 1.00 93.81 122 LEU A C 1
ATOM 997 O O . LEU A 1 122 ? 1.254 5.889 3.957 1.00 93.81 122 LEU A O 1
ATOM 1001 N N . ALA A 1 123 ? -0.918 5.903 4.502 1.00 94.81 123 ALA A N 1
ATOM 1002 C CA . ALA A 1 123 ? -1.339 6.510 3.243 1.00 94.81 123 ALA A CA 1
ATOM 1003 C C . ALA A 1 123 ? -0.776 7.933 3.073 1.00 94.81 123 ALA A C 1
ATOM 1005 O O . ALA A 1 123 ? -0.401 8.319 1.964 1.00 94.81 123 ALA A O 1
ATOM 1006 N N . GLU A 1 124 ? -0.699 8.708 4.157 1.00 93.12 124 GLU A N 1
ATOM 1007 C CA . GLU A 1 124 ? -0.122 10.053 4.159 1.00 93.12 124 GLU A CA 1
ATOM 1008 C C . GLU A 1 124 ? 1.385 10.033 3.868 1.00 93.12 124 GLU A C 1
ATOM 1010 O O . GLU A 1 124 ? 1.829 10.730 2.951 1.00 93.12 124 GLU A O 1
ATOM 1015 N N . GLU A 1 125 ? 2.159 9.201 4.570 1.00 94.06 125 GLU A N 1
ATOM 1016 C CA . GLU A 1 125 ? 3.612 9.116 4.372 1.00 94.06 125 GLU A CA 1
ATOM 1017 C C . GLU A 1 125 ? 3.973 8.544 2.992 1.00 94.06 125 GLU A C 1
ATOM 1019 O O . GLU A 1 125 ? 4.847 9.092 2.323 1.00 94.06 125 GLU A O 1
ATOM 1024 N N . ASN A 1 126 ? 3.238 7.545 2.488 1.00 95.69 126 ASN A N 1
ATOM 1025 C CA . ASN A 1 126 ? 3.397 7.077 1.106 1.00 95.69 126 ASN A CA 1
ATOM 1026 C C . ASN A 1 126 ? 3.187 8.210 0.093 1.00 95.69 126 ASN A C 1
ATOM 1028 O O . ASN A 1 126 ? 4.011 8.431 -0.795 1.00 95.69 126 ASN A O 1
ATOM 1032 N N . MET A 1 127 ? 2.100 8.975 0.230 1.00 95.06 127 MET A N 1
ATOM 1033 C CA . MET A 1 127 ? 1.807 10.086 -0.680 1.00 95.06 127 MET A CA 1
ATOM 1034 C C . MET A 1 127 ? 2.819 11.228 -0.567 1.00 95.06 127 MET A C 1
ATOM 1036 O O . MET A 1 127 ? 3.071 11.929 -1.551 1.00 95.06 127 MET A O 1
ATOM 1040 N N . LYS A 1 128 ? 3.396 11.435 0.615 1.00 94.88 128 LYS A N 1
ATOM 1041 C CA . LYS A 1 128 ? 4.464 12.408 0.846 1.00 94.88 128 LYS A CA 1
ATOM 1042 C C . LYS A 1 128 ? 5.759 11.981 0.156 1.00 94.88 128 LYS A C 1
ATOM 1044 O O . LYS A 1 128 ? 6.313 12.796 -0.582 1.00 94.88 128 LYS A O 1
ATOM 1049 N N . SER A 1 129 ? 6.181 10.723 0.307 1.00 94.06 129 SER A N 1
ATOM 1050 C CA . SER A 1 129 ? 7.320 10.157 -0.434 1.00 94.06 129 SER A CA 1
ATOM 1051 C C . SER A 1 129 ? 7.087 10.227 -1.946 1.00 94.06 129 SER A C 1
ATOM 1053 O O . SER A 1 129 ? 7.952 10.696 -2.689 1.00 94.06 129 SER A O 1
ATOM 1055 N N . TYR A 1 130 ? 5.873 9.890 -2.397 1.00 95.62 130 TYR A N 1
ATOM 1056 C CA . TYR A 1 130 ? 5.493 9.940 -3.808 1.00 95.62 130 TYR A CA 1
ATOM 1057 C C . TYR A 1 130 ? 5.664 11.323 -4.436 1.00 95.62 130 TYR A C 1
ATOM 1059 O O . TYR A 1 130 ? 6.316 11.477 -5.467 1.00 95.62 130 TYR A O 1
ATOM 1067 N N . ARG A 1 131 ? 5.103 12.349 -3.782 1.00 93.69 131 ARG A N 1
ATOM 1068 C CA . ARG A 1 131 ? 5.144 13.745 -4.249 1.00 93.69 131 ARG A CA 1
ATOM 1069 C C . ARG A 1 131 ? 6.541 14.365 -4.207 1.00 93.69 131 ARG A C 1
ATOM 1071 O O . ARG A 1 131 ? 6.725 15.432 -4.787 1.00 93.69 131 ARG A O 1
ATOM 1078 N N . GLY A 1 132 ? 7.487 13.764 -3.487 1.00 90.50 132 GLY A N 1
ATOM 1079 C CA . GLY A 1 132 ? 8.852 14.271 -3.393 1.00 90.50 132 GLY A CA 1
ATOM 1080 C C . GLY A 1 132 ? 9.604 14.134 -4.715 1.00 90.50 132 GLY A C 1
ATOM 1081 O O . GLY A 1 132 ? 10.095 15.124 -5.262 1.00 90.50 132 GLY A O 1
ATOM 1082 N N . TYR A 1 133 ? 9.703 12.906 -5.223 1.00 89.06 133 TYR A N 1
ATOM 1083 C CA . TYR A 1 133 ? 10.443 12.629 -6.460 1.00 89.06 133 TYR A CA 1
ATOM 1084 C C . TYR A 1 133 ? 9.975 11.376 -7.214 1.00 89.06 133 TYR A C 1
ATOM 1086 O O . TYR A 1 133 ? 10.170 11.285 -8.426 1.00 89.06 133 TYR A O 1
ATOM 1094 N N . VAL A 1 134 ? 9.352 10.422 -6.517 1.00 95.44 134 VAL A N 1
ATOM 1095 C CA . VAL A 1 134 ? 8.932 9.134 -7.091 1.00 95.44 134 VAL A CA 1
ATOM 1096 C C . VAL A 1 134 ? 7.932 9.329 -8.235 1.00 95.44 134 VAL A C 1
ATOM 1098 O O . VAL A 1 134 ? 8.000 8.611 -9.222 1.00 95.44 134 VAL A O 1
ATOM 1101 N N . ASP A 1 135 ?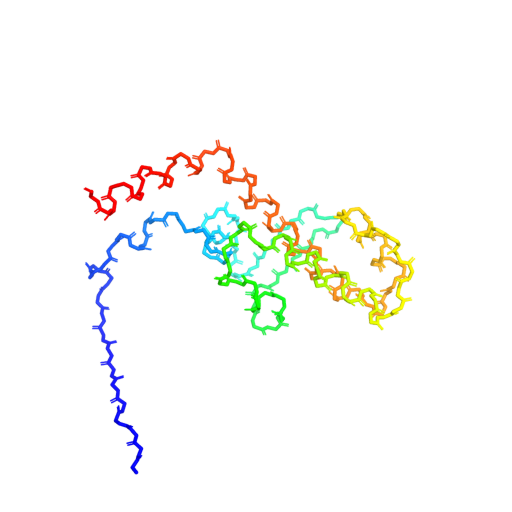 7.079 10.360 -8.192 1.00 95.88 135 ASP A N 1
ATOM 1102 C CA . ASP A 1 135 ? 6.131 10.668 -9.276 1.00 95.88 135 ASP A CA 1
ATOM 1103 C C . ASP A 1 135 ? 6.800 10.887 -10.647 1.00 95.88 135 ASP A C 1
ATOM 1105 O O . ASP A 1 135 ? 6.227 10.566 -11.692 1.00 95.88 135 ASP A O 1
ATOM 1109 N N . LYS A 1 136 ? 8.015 11.444 -10.656 1.00 95.94 136 LYS A N 1
ATOM 1110 C CA . LYS A 1 136 ? 8.816 11.644 -11.868 1.00 95.94 136 LYS A CA 1
ATOM 1111 C C . LYS A 1 136 ? 9.510 10.359 -12.289 1.00 95.94 136 LYS A C 1
ATOM 1113 O O . LYS A 1 136 ? 9.564 10.093 -13.487 1.00 95.94 136 LYS A O 1
ATOM 1118 N N . LEU A 1 137 ? 10.012 9.585 -11.324 1.00 96.81 137 LEU A N 1
ATOM 1119 C CA . LEU A 1 137 ? 10.656 8.296 -11.582 1.00 96.81 137 LEU A CA 1
ATOM 1120 C C . LEU A 1 137 ? 9.671 7.311 -12.203 1.00 96.81 137 LEU A C 1
ATOM 1122 O O . LEU A 1 137 ? 9.951 6.815 -13.287 1.00 96.81 137 LEU A O 1
ATOM 1126 N N . CYS A 1 138 ? 8.482 7.149 -11.613 1.00 96.81 138 CYS A N 1
ATOM 1127 C CA . CYS A 1 138 ? 7.443 6.265 -12.136 1.00 96.81 138 CYS A CA 1
ATOM 1128 C C . CYS A 1 138 ? 7.140 6.544 -13.610 1.00 96.81 138 CYS A C 1
ATOM 1130 O O . CYS A 1 138 ? 6.989 5.613 -14.382 1.00 96.81 138 CYS A O 1
ATOM 1132 N N . LYS A 1 139 ? 7.068 7.810 -14.042 1.00 95.75 139 LYS A N 1
ATOM 1133 C CA . LYS A 1 139 ? 6.802 8.126 -15.458 1.00 95.75 139 LYS A CA 1
ATOM 1134 C C . LYS A 1 139 ? 7.884 7.564 -16.376 1.00 95.75 139 LYS A C 1
ATOM 1136 O O . LYS A 1 139 ? 7.566 6.873 -17.332 1.00 95.75 139 LYS A O 1
ATOM 1141 N N . VAL A 1 140 ? 9.149 7.827 -16.048 1.00 97.44 140 VAL A N 1
ATOM 1142 C CA . VAL A 1 140 ? 10.288 7.343 -16.837 1.00 97.44 140 VAL A CA 1
ATOM 1143 C C . VAL A 1 140 ? 10.374 5.819 -16.787 1.00 97.44 140 VAL A C 1
ATOM 1145 O O . VAL A 1 140 ? 10.599 5.186 -17.808 1.00 97.44 140 VAL A O 1
ATOM 1148 N N . GLU A 1 141 ? 10.171 5.222 -15.616 1.00 97.81 141 GLU A N 1
ATOM 1149 C CA . GLU A 1 141 ? 10.157 3.771 -15.429 1.00 97.81 141 GLU A CA 1
ATOM 1150 C C . GLU A 1 141 ? 9.076 3.088 -16.267 1.00 97.81 141 GLU A C 1
ATOM 1152 O O . GLU A 1 141 ? 9.359 2.094 -16.929 1.00 97.81 141 GLU A O 1
ATOM 1157 N N . GLN A 1 142 ? 7.860 3.640 -16.279 1.00 97.19 142 GLN A N 1
ATOM 1158 C CA . GLN A 1 142 ? 6.749 3.101 -17.060 1.00 97.19 142 GLN A CA 1
ATOM 1159 C C . GLN A 1 142 ? 6.986 3.268 -18.565 1.00 97.19 142 GLN A C 1
ATOM 1161 O O . GLN A 1 142 ? 6.770 2.314 -19.308 1.00 97.19 142 GLN A O 1
ATOM 1166 N N . ASP A 1 143 ? 7.502 4.418 -19.013 1.00 97.62 143 ASP A N 1
ATOM 1167 C CA . ASP A 1 143 ? 7.884 4.624 -20.417 1.00 97.62 143 ASP A CA 1
ATOM 1168 C C . ASP A 1 143 ? 8.972 3.616 -20.845 1.00 97.62 143 ASP A C 1
ATOM 1170 O O . ASP A 1 143 ? 8.884 3.001 -21.904 1.00 97.62 143 ASP A O 1
ATOM 1174 N N . LEU A 1 144 ? 9.987 3.381 -20.004 1.00 97.50 144 LEU A N 1
ATOM 1175 C CA . LEU A 1 144 ? 11.054 2.413 -20.288 1.00 97.50 144 LEU A CA 1
ATOM 1176 C C . LEU A 1 144 ? 10.565 0.960 -20.279 1.00 97.50 144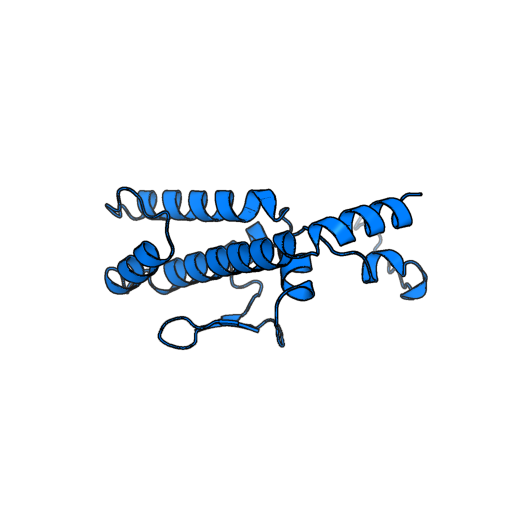 LEU A C 1
ATOM 1178 O O . LEU A 1 144 ? 11.046 0.152 -21.073 1.00 97.50 144 LEU A O 1
ATOM 1182 N N . ALA A 1 145 ? 9.650 0.612 -19.373 1.00 96.69 145 ALA A N 1
ATOM 1183 C CA . ALA A 1 145 ? 9.122 -0.743 -19.253 1.00 96.69 145 ALA A CA 1
ATOM 1184 C C . ALA A 1 145 ? 8.159 -1.103 -20.391 1.00 96.69 145 ALA A C 1
ATOM 1186 O O . ALA A 1 145 ? 8.117 -2.262 -20.807 1.00 96.69 145 ALA A O 1
ATOM 1187 N N . MET A 1 146 ? 7.397 -0.127 -20.889 1.00 95.62 146 MET A N 1
ATOM 1188 C CA . MET A 1 146 ? 6.365 -0.345 -21.907 1.00 95.62 146 MET A CA 1
ATOM 1189 C C . MET A 1 146 ? 6.853 -0.102 -23.344 1.00 95.62 146 MET A C 1
ATOM 1191 O O . MET A 1 146 ? 6.242 -0.646 -24.270 1.00 95.62 146 MET A O 1
ATOM 1195 N N . GLY A 1 147 ? 7.962 0.629 -23.522 1.00 90.62 147 GLY A N 1
ATOM 1196 C CA . GLY A 1 147 ? 8.518 1.003 -24.831 1.00 90.62 147 GLY A CA 1
ATOM 1197 C C . GLY A 1 147 ? 7.732 2.100 -25.541 1.00 90.62 147 GLY A C 1
ATOM 1198 O O . GLY A 1 147 ? 7.994 2.272 -26.754 1.00 90.62 147 GLY A O 1
#